Protein AF-A0A1F6HAM1-F1 (afdb_monomer_lite)

pLDDT: mean 88.04, std 16.23, range [36.19, 98.69]

Structure (mmCIF, N/CA/C/O backbone):
data_AF-A0A1F6HAM1-F1
#
_entry.id   AF-A0A1F6HAM1-F1
#
loop_
_atom_site.group_PDB
_atom_site.id
_atom_site.type_symbol
_atom_site.label_atom_id
_atom_site.label_alt_id
_atom_site.label_comp_id
_atom_site.label_asym_id
_atom_site.label_entity_id
_atom_site.label_seq_id
_atom_site.pdbx_PDB_ins_code
_atom_site.Cartn_x
_atom_site.Cartn_y
_atom_site.Cartn_z
_atom_site.occupancy
_atom_site.B_iso_or_equiv
_atom_site.auth_seq_id
_atom_site.auth_comp_id
_atom_site.auth_asym_id
_atom_site.auth_atom_id
_atom_site.pdbx_PDB_model_num
ATOM 1 N N . MET A 1 1 ? -30.006 -15.473 -18.712 1.00 38.50 1 MET A N 1
ATOM 2 C CA . MET A 1 1 ? -28.741 -15.880 -18.075 1.00 38.50 1 MET A CA 1
ATOM 3 C C . MET A 1 1 ? -27.750 -14.793 -18.412 1.00 38.50 1 MET A C 1
ATOM 5 O O . MET A 1 1 ? -27.448 -14.625 -19.585 1.00 38.50 1 MET A O 1
ATOM 9 N N . LEU A 1 2 ? -27.418 -13.950 -17.440 1.00 37.09 2 LEU A N 1
ATOM 10 C CA . LEU A 1 2 ? -26.389 -12.929 -17.605 1.00 37.09 2 LEU A CA 1
ATOM 11 C C . LEU A 1 2 ? -25.058 -13.640 -17.370 1.00 37.09 2 LEU A C 1
ATOM 13 O O . LEU A 1 2 ? -24.917 -14.302 -16.346 1.00 37.09 2 LEU A O 1
ATOM 17 N N . ASN A 1 3 ? -24.152 -13.573 -18.342 1.00 36.19 3 ASN A N 1
ATOM 18 C CA . ASN A 1 3 ? -22.794 -14.066 -18.162 1.00 36.19 3 ASN A CA 1
ATOM 19 C C . ASN A 1 3 ? -22.141 -13.237 -17.052 1.00 36.19 3 ASN A C 1
ATOM 21 O O . ASN A 1 3 ? -22.109 -12.008 -17.137 1.00 36.19 3 ASN A O 1
ATOM 25 N N . GLU A 1 4 ? -21.674 -13.918 -16.012 1.00 39.22 4 GLU A N 1
ATOM 26 C CA . GLU A 1 4 ? -20.784 -13.350 -15.005 1.00 39.22 4 GLU A CA 1
ATOM 27 C C . GLU A 1 4 ? -19.516 -12.838 -15.712 1.00 39.22 4 GLU A C 1
ATOM 29 O O . GLU A 1 4 ? -19.081 -13.456 -16.691 1.00 39.22 4 GLU A O 1
ATOM 34 N N . PRO A 1 5 ? -18.928 -11.703 -15.296 1.00 42.69 5 PRO A N 1
ATOM 35 C CA . PRO A 1 5 ? -17.653 -11.282 -15.851 1.00 42.69 5 PRO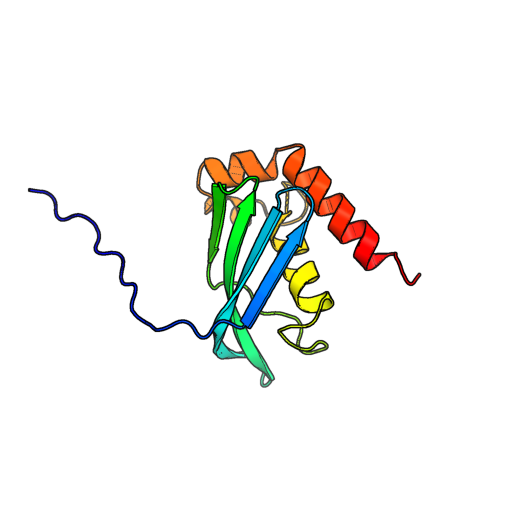 A CA 1
ATOM 36 C C . PRO A 1 5 ? -16.597 -12.318 -15.455 1.00 42.69 5 PRO A C 1
ATOM 38 O O . PRO A 1 5 ? -16.256 -12.452 -14.283 1.00 42.69 5 PRO A O 1
ATOM 41 N N . GLU A 1 6 ? -16.108 -13.074 -16.439 1.00 39.91 6 GLU A N 1
ATOM 42 C CA . GLU A 1 6 ? -14.961 -13.964 -16.277 1.00 39.91 6 GLU A CA 1
ATOM 43 C C . GLU A 1 6 ? -13.784 -13.146 -15.731 1.00 39.91 6 GLU A C 1
ATOM 45 O O . GLU A 1 6 ? -13.251 -12.266 -16.414 1.00 39.91 6 GLU A O 1
ATOM 50 N N . CYS A 1 7 ? -13.391 -13.430 -14.488 1.00 37.19 7 CYS A N 1
ATOM 51 C CA . CYS A 1 7 ? -12.141 -12.953 -13.918 1.00 37.19 7 CYS A CA 1
ATOM 52 C C . CYS A 1 7 ? -11.020 -13.520 -14.796 1.00 37.19 7 CYS A C 1
ATOM 54 O O . CYS A 1 7 ? -10.769 -14.726 -14.796 1.00 37.19 7 CYS A O 1
ATOM 56 N N . LYS A 1 8 ? -10.409 -12.679 -15.636 1.00 40.56 8 LYS A N 1
ATOM 57 C CA . LYS A 1 8 ? -9.281 -13.065 -16.491 1.00 40.56 8 LYS A CA 1
ATOM 58 C C . LYS A 1 8 ? -8.015 -13.201 -15.644 1.00 40.56 8 LYS A C 1
ATOM 60 O O . LYS A 1 8 ? -7.078 -12.432 -15.814 1.00 40.56 8 LYS A O 1
ATOM 65 N N . ASP A 1 9 ? -7.977 -14.186 -14.761 1.00 51.25 9 ASP A N 1
ATOM 66 C CA . ASP A 1 9 ? -6.777 -14.532 -14.011 1.00 51.25 9 ASP A CA 1
ATOM 67 C C . ASP A 1 9 ? -6.217 -15.833 -14.562 1.00 51.25 9 ASP A C 1
ATOM 69 O O . ASP A 1 9 ? -6.782 -16.897 -14.339 1.00 51.25 9 ASP A O 1
ATOM 73 N N . ASN A 1 10 ? -5.140 -15.727 -15.340 1.00 43.97 10 ASN A N 1
ATOM 74 C CA . ASN A 1 10 ? -4.089 -16.747 -15.443 1.00 43.97 10 ASN A CA 1
ATOM 75 C C . ASN A 1 10 ? -2.880 -16.185 -16.210 1.00 43.97 10 ASN A C 1
ATOM 77 O O . ASN A 1 10 ? -2.342 -16.813 -17.120 1.00 43.97 10 ASN A O 1
ATOM 81 N N . VAL A 1 11 ? -2.439 -14.980 -15.845 1.00 53.78 11 VAL A N 1
ATOM 82 C CA . VAL A 1 11 ? -1.005 -14.691 -15.920 1.00 53.78 11 VAL A CA 1
ATOM 83 C C . VAL A 1 11 ? -0.485 -15.095 -14.553 1.00 53.78 11 VAL A C 1
ATOM 85 O O . VAL A 1 11 ? -0.927 -14.541 -13.550 1.00 53.78 11 VAL A O 1
ATOM 88 N N . GLU A 1 12 ? 0.357 -16.123 -14.505 1.00 61.41 12 GLU A N 1
ATOM 89 C CA . GLU A 1 12 ? 1.021 -16.559 -13.279 1.00 61.41 12 GLU A CA 1
ATOM 90 C C . GLU A 1 12 ? 1.874 -15.378 -12.792 1.00 61.41 12 GLU A C 1
ATOM 92 O O . GLU A 1 12 ? 2.957 -15.115 -13.311 1.00 61.41 12 GLU A O 1
ATOM 97 N N . ARG A 1 13 ? 1.313 -14.559 -11.893 1.00 76.62 13 ARG A N 1
ATOM 98 C CA . ARG A 1 13 ? 1.997 -13.380 -11.363 1.00 76.62 13 ARG A CA 1
ATOM 99 C C . ARG A 1 13 ? 3.189 -13.889 -10.562 1.00 76.62 13 ARG A C 1
ATOM 101 O O . ARG A 1 13 ? 3.013 -14.631 -9.595 1.00 76.62 13 ARG A O 1
ATOM 108 N N . SER A 1 14 ? 4.400 -13.506 -10.952 1.00 88.56 14 SER A N 1
ATOM 109 C CA . SER A 1 14 ? 5.606 -13.888 -10.217 1.00 88.56 14 SER A CA 1
ATOM 110 C C . SER A 1 14 ? 5.636 -13.135 -8.891 1.00 88.56 14 SER A C 1
ATOM 112 O O . SER A 1 14 ? 5.797 -11.915 -8.881 1.00 88.56 14 SER A O 1
ATOM 114 N N . PHE A 1 15 ? 5.443 -13.851 -7.782 1.00 93.25 15 PHE A N 1
ATOM 115 C CA . PHE A 1 15 ? 5.451 -13.263 -6.442 1.00 93.25 15 PHE A CA 1
ATOM 116 C C . PHE A 1 15 ? 6.777 -12.560 -6.161 1.00 93.25 15 PHE A C 1
ATOM 118 O O . PHE A 1 15 ? 7.842 -13.087 -6.486 1.00 93.25 15 PHE A O 1
ATOM 125 N N . LEU A 1 16 ? 6.683 -11.363 -5.584 1.00 93.56 16 LEU A N 1
ATOM 126 C CA . LEU A 1 16 ? 7.830 -10.544 -5.231 1.00 93.56 16 LEU A CA 1
ATOM 127 C C . LEU A 1 16 ? 8.067 -10.578 -3.725 1.00 93.56 16 LEU A C 1
ATOM 129 O O . LEU A 1 16 ? 9.093 -11.083 -3.280 1.00 93.56 16 LEU A O 1
ATOM 133 N N . THR A 1 17 ? 7.130 -10.035 -2.948 1.00 96.06 17 THR A N 1
ATOM 134 C CA . THR A 1 17 ? 7.287 -9.906 -1.499 1.00 96.06 17 THR A CA 1
ATOM 135 C C . THR A 1 17 ? 5.943 -9.739 -0.792 1.00 96.06 17 THR A C 1
ATOM 137 O O . THR A 1 17 ? 4.918 -9.442 -1.412 1.00 96.06 17 THR A O 1
ATOM 140 N N . GLU A 1 18 ? 5.967 -9.941 0.521 1.00 97.06 18 GLU A N 1
ATOM 141 C CA . GLU A 1 18 ? 4.860 -9.725 1.444 1.00 97.06 18 GLU A CA 1
ATOM 142 C C . GLU A 1 18 ? 5.349 -8.875 2.616 1.00 97.06 18 GLU A C 1
ATOM 144 O O . GLU A 1 18 ? 6.429 -9.100 3.162 1.00 97.06 18 GLU A O 1
ATOM 149 N N . TRP A 1 19 ? 4.514 -7.926 3.027 1.00 97.88 19 TRP A N 1
ATOM 150 C CA . TRP A 1 19 ? 4.686 -7.164 4.254 1.00 97.88 19 TRP A CA 1
ATOM 151 C C . TRP A 1 19 ? 3.410 -7.239 5.089 1.00 97.88 19 TRP A C 1
ATOM 153 O O . TRP A 1 19 ? 2.305 -7.199 4.546 1.00 97.88 19 TRP A O 1
ATOM 163 N N . SER A 1 20 ? 3.546 -7.324 6.414 1.00 98.19 20 SER A N 1
ATOM 164 C CA . SER A 1 20 ? 2.398 -7.336 7.322 1.00 98.19 20 SER A CA 1
ATOM 165 C C . SER A 1 20 ? 2.724 -6.726 8.681 1.00 98.19 20 SER A C 1
ATOM 167 O O . SER A 1 20 ? 3.745 -7.072 9.276 1.00 98.19 20 SER A O 1
ATOM 169 N N . GLN A 1 21 ? 1.821 -5.901 9.209 1.00 97.75 21 GLN A N 1
ATOM 170 C CA . GLN A 1 21 ? 1.928 -5.295 10.539 1.00 97.75 21 GLN A CA 1
ATOM 171 C C . GLN A 1 21 ? 0.544 -4.860 11.031 1.00 97.75 21 GLN A C 1
ATOM 173 O O . GLN A 1 21 ? -0.250 -4.348 10.255 1.00 97.75 21 GLN A O 1
ATOM 178 N N . ASN A 1 22 ? 0.240 -5.043 12.321 1.00 97.00 22 ASN A N 1
ATOM 179 C CA . ASN A 1 22 ? -0.994 -4.553 12.962 1.00 97.00 22 ASN A CA 1
ATOM 180 C C . ASN A 1 22 ? -2.306 -4.899 12.224 1.00 97.00 22 ASN A C 1
ATOM 182 O O . ASN A 1 22 ? -3.247 -4.113 12.224 1.00 97.00 22 ASN A O 1
ATOM 186 N N . GLY A 1 23 ? -2.383 -6.068 11.580 1.00 97.62 23 GLY A N 1
ATOM 187 C CA . GLY A 1 23 ? -3.555 -6.482 10.795 1.00 97.62 23 GLY A CA 1
ATOM 188 C C . GLY A 1 23 ? -3.561 -5.985 9.345 1.00 97.62 23 GLY A C 1
ATOM 189 O O . GLY A 1 23 ? -4.357 -6.484 8.551 1.00 97.62 23 GLY A O 1
ATOM 190 N N . PHE A 1 24 ? -2.647 -5.088 8.974 1.00 98.62 24 PHE A N 1
ATOM 191 C CA . PHE A 1 24 ? -2.377 -4.727 7.588 1.00 98.62 24 PHE A CA 1
ATOM 192 C C . PHE A 1 24 ? -1.535 -5.796 6.905 1.00 98.62 24 PHE A C 1
ATOM 194 O O . PHE A 1 24 ? -0.653 -6.402 7.523 1.00 98.62 24 PHE A O 1
ATOM 201 N N . LYS A 1 25 ? -1.785 -6.002 5.614 1.00 98.69 25 LYS A N 1
ATOM 202 C CA . LYS A 1 25 ? -0.978 -6.880 4.769 1.00 98.69 25 LYS A CA 1
ATOM 203 C C . LYS A 1 25 ? -0.912 -6.331 3.352 1.00 98.69 25 LYS A C 1
ATOM 205 O O . LYS A 1 25 ? -1.948 -6.036 2.764 1.00 98.69 25 LYS A O 1
ATOM 210 N N . LEU A 1 26 ? 0.294 -6.251 2.804 1.00 98.50 26 LEU A N 1
ATOM 211 C CA . LEU A 1 26 ? 0.571 -5.905 1.416 1.00 98.50 26 LEU A CA 1
ATOM 212 C C . LEU A 1 26 ? 1.249 -7.094 0.737 1.00 98.50 26 LEU A C 1
ATOM 214 O O . LEU A 1 26 ? 2.273 -7.582 1.210 1.00 98.50 26 LEU A O 1
ATOM 218 N N . LEU A 1 27 ? 0.685 -7.537 -0.379 1.00 97.75 27 LEU A N 1
ATOM 219 C CA . LEU A 1 27 ? 1.278 -8.533 -1.263 1.00 97.75 27 LEU A CA 1
ATOM 220 C C . LEU A 1 27 ? 1.684 -7.849 -2.563 1.00 97.75 27 LEU A C 1
ATOM 222 O O . LEU A 1 27 ? 0.897 -7.079 -3.114 1.00 97.75 27 LEU A O 1
ATOM 226 N N . LEU A 1 28 ? 2.889 -8.141 -3.051 1.00 96.44 28 LEU A N 1
ATOM 227 C CA . LEU A 1 28 ? 3.431 -7.584 -4.286 1.00 96.44 28 LEU A CA 1
ATOM 228 C C . LEU A 1 28 ? 3.856 -8.697 -5.246 1.00 96.44 28 LEU A C 1
ATOM 230 O O . LEU A 1 28 ? 4.444 -9.705 -4.846 1.00 96.44 28 LEU A O 1
ATOM 234 N N . TRP A 1 29 ? 3.614 -8.474 -6.535 1.00 95.69 29 TRP A N 1
ATOM 235 C CA . TRP A 1 29 ? 4.073 -9.329 -7.627 1.00 95.69 29 TRP A CA 1
ATOM 236 C C . TRP A 1 29 ? 4.659 -8.491 -8.760 1.00 95.69 29 TRP A C 1
ATOM 238 O O . TRP A 1 29 ? 4.268 -7.341 -8.975 1.00 95.69 29 TRP A O 1
ATOM 248 N N . TRP A 1 30 ? 5.549 -9.102 -9.538 1.00 92.75 30 TRP A N 1
ATOM 249 C CA . TRP A 1 30 ? 6.088 -8.498 -10.752 1.00 92.75 30 TRP A CA 1
ATOM 250 C C . TRP A 1 30 ? 4.991 -8.229 -11.782 1.00 92.75 30 TRP A C 1
ATOM 252 O O . TRP A 1 30 ? 4.227 -9.130 -12.137 1.00 92.75 30 TRP A O 1
ATOM 262 N N . GLY A 1 31 ? 4.957 -6.996 -12.282 1.00 90.00 31 GLY A N 1
ATOM 263 C CA . GLY A 1 31 ? 4.159 -6.580 -13.426 1.00 90.00 31 GLY A CA 1
ATOM 264 C C . GLY A 1 31 ? 4.988 -6.344 -14.684 1.00 90.00 31 GLY A C 1
ATOM 265 O O . GLY A 1 31 ? 6.177 -6.654 -14.751 1.00 90.00 31 GLY A O 1
ATOM 266 N N . GLU A 1 32 ? 4.341 -5.798 -15.713 1.00 88.56 32 GLU A N 1
ATOM 267 C CA . GLU A 1 32 ? 5.011 -5.460 -16.971 1.00 88.56 32 GLU A CA 1
ATOM 268 C C . GLU A 1 32 ? 5.942 -4.251 -16.805 1.00 88.56 32 GLU A C 1
ATOM 270 O O . GLU A 1 32 ? 5.519 -3.167 -16.389 1.00 88.56 32 GLU A O 1
ATOM 275 N N . SER A 1 33 ? 7.208 -4.404 -17.195 1.00 89.56 33 SER A N 1
ATOM 276 C CA . SER A 1 33 ? 8.142 -3.282 -17.272 1.00 89.56 33 SER A CA 1
ATOM 277 C C . SER A 1 33 ? 7.845 -2.391 -18.482 1.00 89.56 33 SER A C 1
ATOM 279 O O . SER A 1 33 ? 7.449 -2.854 -19.553 1.00 89.56 33 SER A O 1
ATOM 281 N N . TYR A 1 34 ? 8.091 -1.092 -18.350 1.00 90.06 34 TYR A N 1
ATOM 282 C CA . TYR A 1 34 ? 7.867 -0.105 -19.403 1.00 90.06 34 TYR A CA 1
ATOM 283 C C . TYR A 1 34 ? 8.934 0.992 -19.374 1.00 90.06 34 TYR A C 1
ATOM 285 O O . TYR A 1 34 ? 9.610 1.209 -18.372 1.00 90.06 34 TYR A O 1
ATOM 293 N N . ILE A 1 35 ? 9.095 1.709 -20.489 1.00 92.62 35 ILE A N 1
ATOM 294 C CA . ILE A 1 35 ? 10.033 2.834 -20.581 1.00 92.62 35 ILE A CA 1
ATOM 295 C C . ILE A 1 35 ? 9.261 4.143 -20.435 1.00 92.62 35 ILE A C 1
ATOM 297 O O . ILE A 1 35 ? 8.371 4.443 -21.231 1.00 92.62 35 ILE A O 1
ATOM 301 N N . LYS A 1 36 ? 9.647 4.969 -19.459 1.00 89.69 36 LYS A N 1
ATOM 302 C CA . LYS A 1 36 ? 9.142 6.338 -19.289 1.00 89.69 36 LYS A CA 1
ATOM 303 C C . LYS A 1 36 ? 10.318 7.302 -19.258 1.00 89.69 36 LYS A C 1
ATOM 305 O O . LYS A 1 36 ? 11.231 7.141 -18.459 1.00 89.69 36 LYS A O 1
ATOM 310 N N . MET A 1 37 ? 10.303 8.295 -20.151 1.00 91.06 37 MET A N 1
ATOM 311 C CA . MET A 1 37 ? 11.385 9.286 -20.287 1.00 91.06 37 MET A CA 1
ATOM 312 C C . MET A 1 37 ? 12.786 8.656 -20.456 1.00 91.06 37 MET A C 1
ATOM 314 O O . MET A 1 37 ? 13.771 9.175 -19.944 1.00 91.06 37 MET A O 1
ATOM 318 N N . GLY A 1 38 ? 12.879 7.525 -21.166 1.00 93.00 38 GLY A N 1
ATOM 319 C CA . GLY A 1 38 ? 14.145 6.819 -21.407 1.00 93.00 38 GLY A CA 1
ATOM 320 C C . GLY A 1 38 ? 14.633 5.941 -20.249 1.00 93.00 38 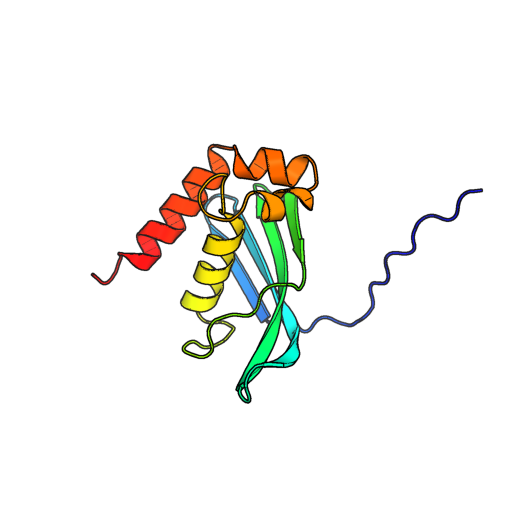GLY A C 1
ATOM 321 O O . GLY A 1 38 ? 15.714 5.372 -20.349 1.00 93.00 38 GLY A O 1
ATOM 322 N N . ILE A 1 39 ? 13.848 5.805 -19.179 1.00 89.81 39 ILE A N 1
ATOM 323 C CA . ILE A 1 39 ? 14.184 5.007 -17.999 1.00 89.81 39 ILE A CA 1
ATOM 324 C C . ILE A 1 39 ? 13.263 3.783 -17.946 1.00 89.81 39 ILE A C 1
ATOM 326 O O . ILE A 1 39 ? 12.044 3.929 -18.079 1.00 89.81 39 ILE A O 1
ATOM 330 N N . LEU A 1 40 ? 13.846 2.592 -17.768 1.00 89.62 40 LEU A N 1
ATOM 331 C CA . LEU A 1 40 ? 13.104 1.355 -17.515 1.00 89.62 40 LEU A CA 1
ATOM 332 C C . LEU A 1 40 ? 12.468 1.423 -16.123 1.00 89.62 40 LEU A C 1
ATOM 334 O O . LEU A 1 40 ? 13.134 1.776 -15.151 1.00 89.62 40 LEU A O 1
ATOM 338 N N . ARG A 1 41 ? 11.181 1.102 -16.042 1.00 89.75 41 ARG A N 1
ATOM 339 C CA . ARG A 1 41 ? 10.410 1.032 -14.805 1.00 89.75 41 ARG A CA 1
ATOM 340 C C . ARG A 1 41 ? 9.676 -0.288 -14.736 1.00 89.75 41 ARG A C 1
ATOM 342 O O . ARG A 1 41 ? 9.099 -0.703 -15.738 1.00 89.75 41 ARG A O 1
ATOM 349 N N . ASP A 1 42 ? 9.648 -0.875 -13.553 1.00 90.06 42 ASP A N 1
ATOM 350 C CA . ASP A 1 42 ? 8.873 -2.075 -13.273 1.00 90.06 42 ASP A CA 1
ATOM 351 C C . ASP A 1 42 ? 7.532 -1.672 -12.663 1.00 90.06 42 ASP A C 1
ATOM 353 O O . ASP A 1 42 ? 7.481 -0.910 -11.694 1.00 90.06 42 ASP A O 1
ATOM 357 N N . LYS A 1 43 ? 6.435 -2.152 -13.256 1.00 91.75 43 LYS A N 1
ATOM 358 C CA . LYS A 1 43 ? 5.132 -2.104 -12.595 1.00 91.75 43 LYS A CA 1
ATOM 359 C C . LYS A 1 43 ? 5.041 -3.213 -11.568 1.00 91.75 43 LYS A C 1
ATOM 361 O O . LYS A 1 43 ? 5.606 -4.287 -11.770 1.00 91.75 43 LYS A O 1
ATOM 366 N N . LEU A 1 44 ? 4.257 -2.972 -10.528 1.00 93.50 44 LEU A N 1
ATOM 367 C CA . LEU A 1 44 ? 3.896 -3.997 -9.563 1.00 93.50 44 LEU A CA 1
ATOM 368 C C . LEU A 1 44 ? 2.396 -4.206 -9.559 1.00 93.50 44 LEU A C 1
ATOM 370 O O . LEU A 1 44 ? 1.631 -3.244 -9.533 1.00 93.50 44 LEU A O 1
ATOM 374 N N . TYR A 1 45 ? 2.005 -5.476 -9.544 1.00 95.38 45 TYR A N 1
ATOM 375 C CA . TYR A 1 45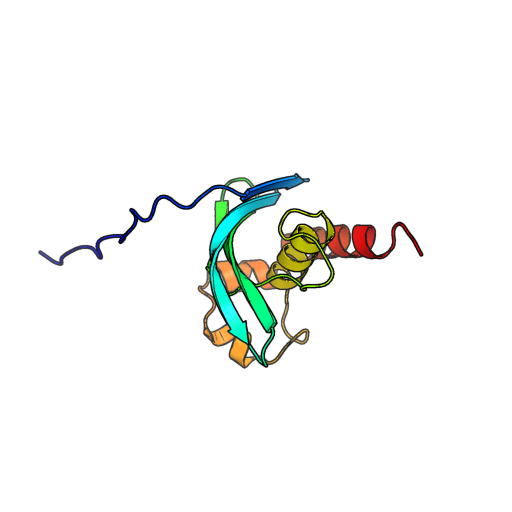 ? 0.684 -5.844 -9.066 1.00 95.38 45 TYR A CA 1
ATOM 376 C C . TYR A 1 45 ? 0.721 -5.834 -7.546 1.00 95.38 45 TYR A C 1
ATOM 378 O O . TYR A 1 45 ? 1.675 -6.345 -6.953 1.00 95.38 45 TYR A O 1
ATOM 386 N N . TYR A 1 46 ? -0.318 -5.299 -6.923 1.00 96.38 46 TYR A N 1
ATOM 387 C CA . TYR A 1 46 ? -0.443 -5.290 -5.476 1.00 96.38 46 TYR A CA 1
ATOM 388 C C . TYR A 1 46 ? -1.831 -5.717 -5.027 1.00 96.38 46 TYR A C 1
ATOM 390 O O . TYR A 1 46 ? -2.827 -5.503 -5.721 1.00 96.38 46 TYR A O 1
ATOM 398 N N . GLU A 1 47 ? -1.882 -6.280 -3.828 1.00 98.06 47 GLU A N 1
ATOM 399 C CA . GLU A 1 47 ? -3.101 -6.443 -3.051 1.00 98.06 47 GLU A CA 1
ATOM 400 C C . GLU A 1 47 ? -2.841 -5.971 -1.628 1.00 98.06 47 GLU A C 1
ATOM 402 O O . GLU A 1 47 ? -1.862 -6.374 -0.997 1.00 98.06 47 GLU A O 1
ATOM 407 N N . PHE A 1 48 ? -3.729 -5.127 -1.122 1.00 98.56 48 PHE A N 1
ATOM 408 C CA . PHE A 1 48 ? -3.647 -4.575 0.215 1.00 98.56 48 PHE A CA 1
ATOM 409 C C . PHE A 1 48 ? -4.892 -4.924 1.018 1.00 98.56 48 PHE A C 1
ATOM 411 O O . PHE A 1 48 ? -6.028 -4.729 0.571 1.00 98.56 48 PHE A O 1
ATOM 418 N N . TYR A 1 49 ? -4.650 -5.426 2.222 1.00 98.62 49 TYR A N 1
ATOM 419 C CA . TYR A 1 49 ? -5.657 -5.928 3.133 1.00 98.62 49 TYR A CA 1
ATOM 420 C C . TYR A 1 49 ? -5.578 -5.216 4.479 1.00 98.62 49 TYR A C 1
ATOM 422 O O . TYR A 1 49 ? -4.484 -4.975 4.992 1.00 98.62 49 TYR A O 1
ATOM 430 N N . ASP A 1 50 ? -6.740 -5.015 5.094 1.00 98.44 50 ASP A N 1
ATOM 431 C CA . ASP A 1 50 ? -6.879 -4.712 6.517 1.00 98.44 50 ASP A CA 1
ATOM 432 C C . ASP A 1 50 ? -7.718 -5.807 7.185 1.00 98.44 50 ASP A C 1
ATOM 434 O O . ASP A 1 50 ? -8.813 -6.127 6.730 1.00 98.44 50 ASP A O 1
ATOM 438 N N . ASN A 1 51 ? -7.192 -6.436 8.238 1.00 96.88 51 ASN A N 1
ATOM 439 C CA . ASN A 1 51 ? -7.856 -7.505 8.992 1.00 96.88 51 ASN A CA 1
ATOM 440 C C . ASN A 1 51 ? -8.393 -8.656 8.113 1.00 96.88 51 ASN A C 1
ATOM 442 O O . ASN A 1 51 ? -9.470 -9.200 8.353 1.00 96.88 51 ASN A O 1
ATOM 446 N N . ASN A 1 52 ? -7.595 -9.069 7.119 1.00 95.88 52 ASN A N 1
ATOM 447 C CA . ASN A 1 52 ? -7.919 -10.066 6.082 1.00 95.88 52 ASN A CA 1
ATOM 448 C C . ASN A 1 52 ? -8.995 -9.650 5.073 1.00 95.88 52 ASN A C 1
ATOM 450 O O . ASN A 1 52 ? -9.392 -10.467 4.242 1.00 95.88 52 ASN A O 1
ATOM 454 N N . GLU A 1 53 ? -9.430 -8.397 5.086 1.00 97.00 53 GLU A N 1
ATOM 455 C CA . GLU A 1 53 ? -10.345 -7.882 4.087 1.00 97.00 53 GLU A CA 1
ATOM 456 C C . GLU A 1 53 ? -9.596 -7.101 3.007 1.00 97.00 53 GLU A C 1
ATOM 458 O O . GLU A 1 53 ? -8.820 -6.200 3.311 1.00 97.00 53 GLU A O 1
ATOM 463 N N . LEU A 1 54 ? -9.828 -7.445 1.737 1.00 97.81 54 LEU A N 1
ATOM 464 C CA . LEU A 1 54 ? -9.213 -6.751 0.607 1.00 97.81 54 LEU A CA 1
ATOM 465 C C . LEU A 1 54 ? -9.767 -5.325 0.505 1.00 97.81 54 LEU A C 1
ATOM 467 O O . LEU A 1 54 ? -10.983 -5.143 0.359 1.00 97.81 54 LEU A O 1
ATOM 471 N N . ILE A 1 55 ? -8.870 -4.340 0.548 1.00 97.81 55 ILE A N 1
ATOM 472 C CA . ILE A 1 55 ? -9.186 -2.918 0.387 1.00 97.81 55 ILE A CA 1
ATOM 473 C C . ILE A 1 55 ? -8.798 -2.451 -1.020 1.00 97.81 55 ILE A C 1
ATOM 475 O O . ILE A 1 55 ? -9.626 -1.879 -1.732 1.00 97.81 55 ILE A O 1
ATOM 479 N N . PHE A 1 56 ? -7.568 -2.745 -1.454 1.00 97.50 56 PHE A N 1
ATOM 480 C CA . PHE A 1 56 ? -7.090 -2.395 -2.793 1.00 97.50 56 PHE A CA 1
ATOM 481 C C . PHE A 1 56 ? -6.467 -3.581 -3.515 1.00 97.50 56 PHE A C 1
ATOM 483 O O . PHE A 1 56 ? -5.783 -4.403 -2.914 1.00 97.50 56 PHE A O 1
ATOM 490 N N . SER A 1 57 ? -6.654 -3.606 -4.831 1.00 96.44 57 SER A N 1
ATOM 491 C CA . SER A 1 57 ? -5.916 -4.454 -5.760 1.00 96.44 57 SER A CA 1
ATOM 492 C C . SER A 1 57 ? -5.675 -3.665 -7.039 1.00 96.44 57 SER A C 1
ATOM 494 O O . SER A 1 57 ? -6.631 -3.105 -7.583 1.00 96.44 57 SER A O 1
ATOM 496 N N . GLY A 1 58 ? -4.445 -3.630 -7.538 1.00 93.50 58 GLY A N 1
ATOM 497 C CA . GLY A 1 58 ? -4.129 -2.834 -8.720 1.00 93.50 58 GLY A CA 1
ATOM 498 C C . GLY A 1 58 ? -2.780 -3.159 -9.340 1.00 93.50 58 GLY A C 1
ATOM 499 O O . GLY A 1 58 ? -2.053 -4.028 -8.862 1.00 93.50 58 GLY A O 1
ATOM 500 N N . ASP A 1 59 ? -2.483 -2.469 -10.438 1.00 92.00 59 ASP A N 1
ATOM 501 C CA . ASP A 1 59 ? -1.258 -2.597 -11.237 1.00 92.00 59 ASP A CA 1
ATOM 502 C C . ASP A 1 59 ? -0.708 -1.235 -11.706 1.00 92.00 59 ASP A C 1
ATOM 504 O O . ASP A 1 59 ? 0.058 -1.122 -12.671 1.00 92.00 59 ASP A O 1
ATOM 508 N N . ASP A 1 60 ? -1.136 -0.174 -11.023 1.00 89.38 60 ASP A N 1
ATOM 509 C CA . ASP A 1 60 ? -0.859 1.224 -11.336 1.00 89.38 60 ASP A CA 1
ATOM 510 C C . ASP A 1 60 ? 0.310 1.811 -10.534 1.00 89.38 60 ASP A C 1
ATOM 512 O O . ASP A 1 60 ? 0.687 2.967 -10.741 1.00 89.38 60 ASP A O 1
ATOM 516 N N . PHE A 1 61 ? 0.945 0.998 -9.689 1.00 90.69 61 PHE A N 1
ATOM 517 C CA . PHE A 1 61 ? 2.114 1.390 -8.918 1.00 90.69 61 PHE A CA 1
ATOM 518 C C . PHE A 1 61 ? 3.422 1.033 -9.637 1.00 90.69 61 PHE A C 1
ATOM 520 O O . PHE A 1 61 ? 3.576 -0.017 -10.269 1.00 90.69 61 PHE A O 1
ATOM 527 N N . SER A 1 62 ? 4.402 1.927 -9.541 1.00 92.19 62 SER A N 1
ATOM 528 C CA . SER A 1 62 ? 5.776 1.672 -9.977 1.00 92.19 62 SER A CA 1
ATOM 529 C C . SER A 1 62 ? 6.729 2.369 -9.007 1.00 92.19 62 SER A C 1
ATOM 531 O O . SER A 1 62 ? 6.704 3.607 -8.957 1.00 92.19 62 SER A O 1
ATOM 533 N N . PRO A 1 63 ? 7.552 1.621 -8.248 1.00 89.88 63 PRO A N 1
ATOM 534 C CA . PRO A 1 63 ? 8.426 2.204 -7.241 1.00 89.88 63 PRO A CA 1
ATOM 535 C C . PRO A 1 63 ? 9.491 3.118 -7.856 1.00 89.88 63 PRO A C 1
ATOM 537 O O . PRO A 1 63 ? 9.734 3.151 -9.070 1.00 89.88 63 PRO A O 1
ATOM 540 N N . SER A 1 64 ? 10.132 3.906 -6.993 1.00 87.94 64 SER A N 1
ATOM 541 C CA . SER A 1 64 ? 11.265 4.741 -7.383 1.00 87.94 64 SER A CA 1
ATOM 542 C C . SER A 1 64 ? 12.427 3.884 -7.887 1.00 87.94 64 SER A C 1
ATOM 544 O O . SER A 1 64 ? 12.790 2.889 -7.274 1.00 87.94 64 SER A O 1
ATOM 546 N N . ILE A 1 65 ? 13.087 4.334 -8.956 1.00 87.50 65 ILE A N 1
ATOM 547 C CA . ILE A 1 65 ? 14.285 3.679 -9.513 1.00 87.50 65 ILE A CA 1
ATOM 548 C C . ILE A 1 65 ? 15.513 3.764 -8.593 1.00 87.50 65 ILE A C 1
ATOM 550 O O . ILE A 1 65 ? 16.556 3.201 -8.911 1.00 87.50 65 ILE A O 1
ATOM 554 N N . LEU A 1 66 ? 15.428 4.552 -7.517 1.00 90.00 66 LEU A N 1
ATOM 555 C CA . LEU A 1 66 ? 16.519 4.742 -6.561 1.00 90.00 66 LEU A CA 1
ATOM 556 C C . LEU A 1 66 ? 16.642 3.578 -5.571 1.00 90.00 66 LEU A C 1
ATOM 558 O O . LEU A 1 66 ? 17.680 3.458 -4.926 1.00 90.00 66 LEU A O 1
ATOM 562 N N . HIS A 1 67 ? 15.612 2.737 -5.471 1.00 88.31 67 HIS A N 1
ATOM 563 C CA . HIS A 1 67 ? 15.548 1.618 -4.538 1.00 88.31 67 HIS A CA 1
ATOM 564 C C . HIS A 1 67 ? 15.285 0.312 -5.289 1.00 88.31 67 HIS A C 1
ATOM 566 O O . HIS A 1 67 ? 14.745 0.311 -6.398 1.00 88.31 67 HIS A O 1
ATOM 572 N N . CYS A 1 68 ? 15.682 -0.811 -4.688 1.00 88.88 68 CYS A N 1
ATOM 573 C CA . CYS A 1 68 ? 15.282 -2.117 -5.197 1.00 88.88 68 CYS A CA 1
ATOM 574 C C . CYS A 1 68 ? 13.762 -2.265 -5.073 1.00 88.88 68 CYS A C 1
ATOM 576 O O . CYS A 1 68 ? 13.148 -1.776 -4.128 1.00 88.88 68 CYS A O 1
ATOM 578 N N . VAL A 1 69 ? 13.151 -2.950 -6.034 1.00 87.81 69 VAL A N 1
ATOM 579 C CA . VAL A 1 69 ? 11.689 -3.086 -6.135 1.00 87.81 69 VAL A CA 1
ATOM 580 C C . VAL A 1 69 ? 11.086 -3.809 -4.918 1.00 87.81 69 VAL A C 1
ATOM 582 O O . VAL A 1 69 ? 9.949 -3.542 -4.544 1.00 87.81 69 VAL A O 1
ATOM 585 N N . ASP A 1 70 ? 11.856 -4.686 -4.278 1.00 87.44 70 ASP A N 1
ATOM 586 C CA . ASP A 1 70 ? 11.507 -5.459 -3.083 1.00 87.44 70 ASP A CA 1
ATOM 587 C C . ASP A 1 70 ? 12.073 -4.888 -1.773 1.00 87.44 70 ASP A C 1
ATOM 589 O O . ASP A 1 70 ? 11.959 -5.533 -0.731 1.00 87.44 70 ASP A O 1
ATOM 593 N N . SER A 1 71 ? 12.688 -3.702 -1.800 1.00 93.31 71 SER A N 1
ATOM 594 C CA . SER A 1 71 ? 13.214 -3.080 -0.585 1.00 93.31 71 SER A CA 1
ATOM 595 C C . SER A 1 71 ? 12.101 -2.521 0.303 1.00 93.31 71 SER A C 1
ATOM 597 O O . SER A 1 71 ? 10.975 -2.284 -0.149 1.00 93.31 71 SER A O 1
ATOM 599 N N . GLU A 1 72 ? 12.428 -2.262 1.572 1.00 94.81 72 GLU A N 1
ATOM 600 C CA . GLU A 1 72 ? 11.492 -1.627 2.502 1.00 94.81 72 GLU A CA 1
ATOM 601 C C . GLU A 1 72 ? 11.027 -0.269 1.964 1.00 94.81 72 GLU A C 1
ATOM 603 O O . GLU A 1 72 ? 9.836 0.014 1.982 1.00 94.81 72 GLU A O 1
ATOM 608 N N . GLU A 1 73 ? 11.906 0.531 1.361 1.00 95.00 73 GLU A N 1
ATOM 609 C CA . GLU A 1 73 ? 11.531 1.825 0.781 1.00 95.00 73 GLU A CA 1
ATOM 610 C C . GLU A 1 73 ? 10.475 1.696 -0.326 1.00 95.00 73 GLU A C 1
ATOM 612 O O . GLU A 1 73 ? 9.561 2.517 -0.408 1.00 95.00 73 GLU A O 1
ATOM 617 N N . SER A 1 74 ? 10.545 0.653 -1.158 1.00 94.25 74 SER A N 1
ATOM 618 C CA . SER A 1 74 ? 9.528 0.388 -2.186 1.00 94.25 74 SER A CA 1
ATOM 619 C C . SER A 1 74 ? 8.200 -0.082 -1.580 1.00 94.25 74 SER A C 1
ATOM 621 O O . SER A 1 74 ? 7.128 0.334 -2.034 1.00 94.25 74 SER A O 1
ATOM 623 N N . ILE A 1 75 ? 8.257 -0.900 -0.525 1.00 96.25 75 ILE A N 1
ATOM 624 C CA . ILE A 1 75 ? 7.080 -1.338 0.239 1.00 96.25 75 ILE A CA 1
ATOM 625 C C . ILE A 1 75 ? 6.401 -0.130 0.894 1.00 96.25 75 ILE A C 1
ATOM 627 O O . ILE A 1 75 ? 5.218 0.111 0.660 1.00 96.25 75 ILE A O 1
ATOM 631 N N . PHE A 1 76 ? 7.141 0.679 1.649 1.00 96.56 76 PHE A N 1
ATOM 632 C CA . PHE A 1 76 ? 6.610 1.851 2.344 1.00 96.56 76 PHE A CA 1
ATOM 633 C C . PHE A 1 76 ? 6.166 2.957 1.383 1.00 96.56 76 PHE A C 1
ATOM 635 O O . PHE A 1 76 ? 5.162 3.616 1.643 1.00 96.56 76 PHE A O 1
ATOM 642 N N . SER A 1 77 ? 6.802 3.093 0.215 1.00 94.81 77 SER A N 1
ATOM 643 C CA . SER A 1 77 ? 6.289 3.951 -0.859 1.00 94.81 77 SER A CA 1
ATOM 644 C C . SER A 1 77 ? 4.933 3.468 -1.392 1.00 94.81 77 SER A C 1
ATOM 646 O O . SER A 1 77 ? 4.078 4.301 -1.698 1.00 94.81 77 SER A O 1
ATOM 648 N N . SER A 1 78 ? 4.712 2.151 -1.473 1.00 96.06 78 SER A N 1
ATOM 649 C CA . SER A 1 78 ? 3.408 1.581 -1.843 1.00 96.06 78 SER A CA 1
ATOM 650 C C . SER A 1 78 ? 2.364 1.861 -0.762 1.00 96.06 78 SER A C 1
ATOM 652 O O . SER A 1 78 ? 1.255 2.283 -1.069 1.00 96.06 78 SER A O 1
ATOM 654 N N . LEU A 1 79 ? 2.719 1.678 0.513 1.00 97.50 79 LEU A N 1
ATOM 655 C CA . LEU A 1 79 ? 1.821 1.956 1.637 1.00 97.50 79 LEU A CA 1
ATOM 656 C C . LEU A 1 79 ? 1.448 3.444 1.705 1.00 97.50 79 LEU A C 1
ATOM 658 O O . LEU A 1 79 ? 0.270 3.754 1.835 1.00 97.50 79 LEU A O 1
ATOM 662 N N . SER A 1 80 ? 2.411 4.351 1.513 1.00 95.69 80 SER A N 1
ATOM 663 C CA . SER A 1 80 ? 2.178 5.801 1.431 1.00 95.69 80 SER A CA 1
ATOM 664 C C . SER A 1 80 ? 1.132 6.147 0.361 1.00 95.69 80 SER A C 1
ATOM 666 O O . SER A 1 80 ? 0.153 6.843 0.637 1.00 95.69 80 SER A O 1
ATOM 668 N N . PHE A 1 81 ? 1.262 5.555 -0.832 1.00 94.38 81 PHE A N 1
ATOM 669 C CA . PHE A 1 81 ? 0.293 5.692 -1.924 1.00 94.38 81 PHE A CA 1
ATOM 670 C C . PHE A 1 81 ? -1.115 5.184 -1.556 1.00 94.38 81 PHE A C 1
ATOM 672 O O . PHE A 1 81 ? -2.113 5.819 -1.894 1.00 94.38 81 PHE A O 1
ATOM 679 N N . LEU A 1 82 ? -1.213 4.076 -0.820 1.00 96.56 82 LEU A N 1
ATOM 680 C CA . LEU A 1 82 ? -2.488 3.483 -0.388 1.00 96.56 82 LEU A CA 1
ATOM 681 C C . LEU A 1 82 ? -3.139 4.213 0.801 1.00 96.56 82 LEU A C 1
ATOM 683 O O . LEU A 1 82 ? -4.287 3.925 1.149 1.00 96.56 82 LEU A O 1
ATOM 687 N N . THR A 1 83 ? -2.422 5.158 1.411 1.00 96.81 83 THR A N 1
ATOM 688 C CA . THR A 1 83 ? -2.907 6.002 2.515 1.00 96.81 83 THR A CA 1
ATOM 689 C C . THR A 1 83 ? -3.298 7.418 2.095 1.00 96.81 83 THR A C 1
ATOM 691 O O . THR A 1 83 ? -3.556 8.245 2.964 1.00 96.81 83 THR A O 1
ATOM 694 N N . LEU A 1 84 ? -3.347 7.720 0.791 1.00 95.38 84 LEU A N 1
ATOM 695 C CA . LEU A 1 84 ? -3.769 9.039 0.309 1.00 95.38 84 LEU A CA 1
ATOM 696 C C . LEU A 1 84 ? -5.208 9.360 0.742 1.00 95.38 84 LEU A C 1
ATOM 698 O O . LEU A 1 84 ? -6.120 8.548 0.561 1.00 95.38 84 LEU A O 1
ATOM 702 N N . GLN A 1 85 ? -5.402 10.573 1.259 1.00 92.44 85 GLN A N 1
ATOM 703 C CA . GLN A 1 85 ? -6.686 11.122 1.696 1.00 92.44 85 GLN A CA 1
ATOM 704 C C . GLN A 1 85 ? -7.025 12.404 0.922 1.00 92.44 85 GLN A C 1
ATOM 706 O O . GLN A 1 85 ? -6.191 12.963 0.200 1.00 92.44 85 GLN A O 1
ATOM 711 N N . GLU A 1 86 ? -8.265 12.884 1.060 1.00 88.12 86 GLU A N 1
ATOM 712 C CA . GLU A 1 86 ? -8.684 14.154 0.458 1.00 88.12 86 GLU A CA 1
ATOM 713 C C . GLU A 1 86 ? -7.729 15.287 0.879 1.00 88.12 86 GLU A C 1
ATOM 715 O O . GLU A 1 86 ? -7.476 15.504 2.064 1.00 88.12 86 GLU A O 1
ATOM 720 N N . GLY A 1 87 ? -7.185 16.003 -0.107 1.00 88.75 87 GLY A N 1
ATOM 721 C CA . GLY A 1 87 ? -6.200 17.066 0.104 1.00 88.75 87 GLY A CA 1
ATOM 722 C C . GLY A 1 87 ? -4.731 16.639 -0.013 1.00 88.75 87 GLY A C 1
ATOM 723 O O . GLY A 1 87 ? -3.887 17.518 -0.183 1.00 88.75 87 GLY A O 1
ATOM 724 N N . ASP A 1 88 ? -4.410 15.338 -0.001 1.00 90.62 88 ASP A N 1
ATOM 725 C CA . ASP A 1 88 ? -3.046 14.859 -0.294 1.00 90.62 88 ASP A CA 1
ATOM 726 C C . ASP A 1 88 ? -2.741 14.888 -1.808 1.00 90.62 88 ASP A C 1
ATOM 728 O O . ASP A 1 88 ? -1.587 15.012 -2.225 1.00 90.62 88 ASP A O 1
ATOM 732 N N . THR A 1 89 ? -3.776 14.782 -2.648 1.00 90.88 89 THR A N 1
ATOM 733 C CA . THR A 1 89 ? -3.689 14.843 -4.113 1.00 90.88 89 THR A CA 1
ATOM 734 C C . THR A 1 89 ? -4.960 15.447 -4.724 1.00 90.88 89 THR A C 1
ATOM 736 O O . THR A 1 89 ? -5.874 15.846 -4.000 1.00 90.88 89 THR A O 1
ATOM 739 N N . ASP A 1 90 ? -5.010 15.540 -6.053 1.00 91.19 90 ASP A N 1
ATOM 740 C CA . ASP A 1 90 ? -6.156 16.066 -6.794 1.00 91.19 90 ASP A CA 1
ATOM 741 C C . ASP A 1 90 ? -7.411 15.209 -6.553 1.00 91.19 90 ASP A C 1
ATOM 743 O O . ASP A 1 90 ? -7.355 13.978 -6.570 1.00 91.19 90 ASP A O 1
ATOM 747 N N . ASN A 1 91 ? -8.567 15.849 -6.365 1.00 88.56 91 ASN A N 1
ATOM 748 C CA . ASN A 1 91 ? -9.817 15.159 -6.026 1.00 88.56 91 ASN A CA 1
ATOM 749 C C . ASN A 1 91 ? -10.253 14.147 -7.100 1.00 88.56 91 ASN A C 1
ATOM 751 O O . ASN A 1 91 ? -10.850 13.120 -6.774 1.00 88.56 91 ASN A O 1
ATOM 755 N N . GLU A 1 92 ? -9.904 14.394 -8.366 1.00 90.50 92 GLU A N 1
ATOM 756 C CA . GLU A 1 92 ? -10.149 13.499 -9.501 1.00 90.50 92 GLU A CA 1
ATOM 757 C C . GLU A 1 92 ? -9.511 12.111 -9.315 1.00 90.50 92 GLU A C 1
ATOM 759 O O . GLU A 1 92 ? -9.938 11.131 -9.930 1.00 90.50 92 GLU A O 1
ATOM 764 N N . TYR A 1 93 ? -8.494 11.998 -8.456 1.00 86.75 93 TYR A N 1
ATOM 765 C CA . TYR A 1 93 ? -7.877 10.723 -8.104 1.00 86.75 93 TYR A CA 1
ATOM 766 C C . TYR A 1 93 ? -8.880 9.764 -7.440 1.00 86.75 93 TYR A C 1
ATOM 768 O O . TYR A 1 93 ? -8.955 8.586 -7.801 1.00 86.75 93 TYR A O 1
ATOM 776 N N . PHE A 1 94 ? -9.712 10.285 -6.534 1.00 90.38 94 PHE A N 1
ATOM 777 C CA . PHE A 1 94 ? -10.667 9.502 -5.746 1.00 90.38 94 PHE A CA 1
ATOM 778 C C . PHE A 1 94 ? -11.946 9.148 -6.519 1.00 90.38 94 PHE A C 1
ATOM 780 O O . PHE A 1 94 ? -12.705 8.286 -6.087 1.00 90.38 94 PHE A O 1
ATOM 787 N N . GLU A 1 95 ? -12.184 9.731 -7.700 1.00 90.75 95 GLU A N 1
ATOM 788 C CA . GLU A 1 95 ? -13.364 9.427 -8.531 1.00 90.75 95 GLU A CA 1
ATOM 789 C C . GLU A 1 95 ? -13.422 7.965 -8.997 1.00 90.75 95 GLU A C 1
ATOM 791 O O . GLU A 1 95 ? -14.488 7.455 -9.346 1.00 90.75 95 GLU A O 1
ATOM 796 N N . LYS A 1 96 ? -12.273 7.282 -9.017 1.00 88.06 96 LYS A N 1
ATOM 797 C CA . LYS A 1 96 ? -12.165 5.871 -9.412 1.00 88.06 96 LYS A CA 1
ATOM 798 C C . LYS A 1 96 ? -12.350 4.904 -8.247 1.00 88.06 96 LYS A C 1
ATOM 800 O O . LYS A 1 96 ? -12.401 3.697 -8.483 1.00 88.06 96 LYS A O 1
ATOM 805 N N . TYR A 1 97 ? -12.416 5.407 -7.017 1.00 92.44 97 TYR A N 1
ATOM 806 C CA . TYR A 1 97 ? -12.507 4.556 -5.842 1.00 92.44 97 TYR A CA 1
ATOM 807 C C . TYR A 1 97 ? -13.876 3.884 -5.771 1.00 92.44 97 TYR A C 1
ATOM 809 O O . TYR A 1 97 ? -14.924 4.505 -5.963 1.00 92.44 97 TYR A O 1
ATOM 817 N N . ILE A 1 98 ? -13.874 2.595 -5.438 1.00 93.94 98 ILE A N 1
ATOM 818 C CA . ILE A 1 98 ? -15.105 1.917 -5.025 1.00 93.94 98 ILE A CA 1
ATOM 819 C C . ILE A 1 98 ? -15.504 2.389 -3.614 1.00 93.94 98 ILE A C 1
ATOM 821 O O . ILE A 1 98 ? -14.641 2.857 -2.867 1.00 93.94 98 ILE A O 1
ATOM 825 N N . PRO A 1 99 ? -16.771 2.216 -3.183 1.00 95.31 99 PRO A N 1
ATOM 826 C CA . PRO A 1 99 ? -17.229 2.688 -1.871 1.00 95.31 99 PRO A CA 1
ATOM 827 C C . PRO A 1 99 ? -16.326 2.275 -0.702 1.00 95.31 99 PRO A C 1
ATOM 829 O O . PRO A 1 99 ? -16.003 3.101 0.140 1.00 95.31 99 PRO A O 1
ATOM 832 N N . ARG A 1 100 ? -15.821 1.035 -0.709 1.00 93.81 100 ARG A N 1
ATOM 833 C CA . ARG A 1 100 ? -14.898 0.535 0.319 1.00 93.81 100 ARG A CA 1
ATOM 834 C C . ARG A 1 100 ? -13.572 1.301 0.384 1.00 93.81 100 ARG A C 1
ATOM 836 O O . ARG A 1 100 ? -13.028 1.500 1.462 1.00 93.81 100 ARG A O 1
ATOM 843 N N . GLN A 1 101 ? -13.031 1.701 -0.761 1.00 95.75 101 GLN A N 1
ATOM 844 C CA . GLN A 1 101 ? -11.767 2.436 -0.834 1.00 95.75 101 GLN A CA 1
ATOM 845 C C . GLN A 1 101 ? -11.949 3.882 -0.362 1.00 95.75 101 GLN A C 1
ATOM 847 O O . GLN A 1 101 ? -11.065 4.431 0.292 1.00 95.75 101 GLN A O 1
ATOM 852 N N . LEU A 1 102 ? -13.118 4.476 -0.635 1.00 94.75 102 LEU A N 1
ATOM 853 C CA . LEU A 1 102 ? -13.501 5.768 -0.062 1.00 94.75 102 LEU A CA 1
ATOM 854 C C . LEU A 1 102 ? -13.645 5.667 1.461 1.00 94.75 102 LEU A C 1
ATOM 856 O O . LEU A 1 102 ? -13.034 6.455 2.178 1.00 94.75 102 LEU A O 1
ATOM 860 N N . GLU A 1 103 ? -14.375 4.663 1.960 1.00 95.62 103 GLU A N 1
ATOM 861 C CA . GLU A 1 103 ? -14.499 4.392 3.401 1.00 95.62 103 GLU A CA 1
ATOM 862 C C . GLU A 1 103 ? -13.129 4.213 4.063 1.00 95.62 103 GLU A C 1
ATOM 864 O O . GLU A 1 103 ? -12.878 4.803 5.111 1.00 95.62 103 GLU A O 1
ATOM 869 N N . TRP A 1 104 ? -12.222 3.465 3.424 1.00 97.00 104 TRP A N 1
ATOM 870 C CA . TRP A 1 104 ? -10.842 3.321 3.876 1.00 97.00 104 TRP A CA 1
ATOM 871 C C . TRP A 1 104 ? -10.133 4.673 3.994 1.00 97.00 104 TRP A C 1
ATOM 873 O O . TRP A 1 104 ? -9.613 4.974 5.066 1.00 97.00 104 TRP A O 1
ATOM 883 N N . SER A 1 105 ? -10.150 5.504 2.945 1.00 95.69 105 SER A N 1
ATOM 884 C CA . SER A 1 105 ? -9.447 6.799 2.940 1.00 95.69 105 SER A CA 1
ATOM 885 C C . SER A 1 105 ? -9.905 7.758 4.048 1.00 95.69 105 SER A C 1
ATOM 887 O O . SER A 1 105 ? -9.137 8.609 4.489 1.00 95.69 105 SER A O 1
ATOM 889 N N . CYS A 1 106 ? -11.131 7.594 4.552 1.00 95.00 106 CYS A N 1
ATOM 890 C CA . CYS A 1 106 ? -11.688 8.391 5.647 1.00 95.00 106 CYS A CA 1
ATOM 891 C C . CYS A 1 106 ? -11.630 7.694 7.020 1.00 95.00 106 CYS A C 1
ATOM 893 O O . CYS A 1 106 ? -12.266 8.167 7.961 1.00 95.00 106 CYS A O 1
ATOM 895 N N . SER A 1 107 ? -10.944 6.554 7.140 1.00 96.81 107 SER A N 1
ATOM 896 C CA . SER A 1 107 ? -10.943 5.732 8.356 1.00 96.81 107 SER A CA 1
ATOM 897 C C . SER A 1 107 ? -9.736 5.980 9.263 1.00 96.81 107 SER A C 1
ATOM 899 O O . SER A 1 107 ? -8.625 6.214 8.789 1.00 96.81 107 SER A O 1
ATOM 901 N N . ASP A 1 108 ? -9.924 5.768 10.569 1.00 97.75 108 ASP A N 1
ATOM 902 C CA . ASP A 1 108 ? -8.841 5.770 11.567 1.00 97.75 108 ASP A CA 1
ATOM 903 C C . ASP A 1 108 ? -7.749 4.727 11.246 1.00 97.75 108 ASP A C 1
ATOM 905 O O . ASP A 1 108 ? -6.584 4.891 11.602 1.00 97.75 108 ASP A O 1
ATOM 909 N N . ARG A 1 109 ? -8.106 3.641 10.545 1.00 98.00 109 ARG A N 1
ATOM 910 C CA . ARG A 1 109 ? -7.157 2.600 10.116 1.00 98.00 109 ARG A CA 1
ATOM 911 C C . ARG A 1 109 ? -6.202 3.103 9.037 1.00 98.00 109 ARG A C 1
ATOM 913 O O . ARG A 1 109 ? -5.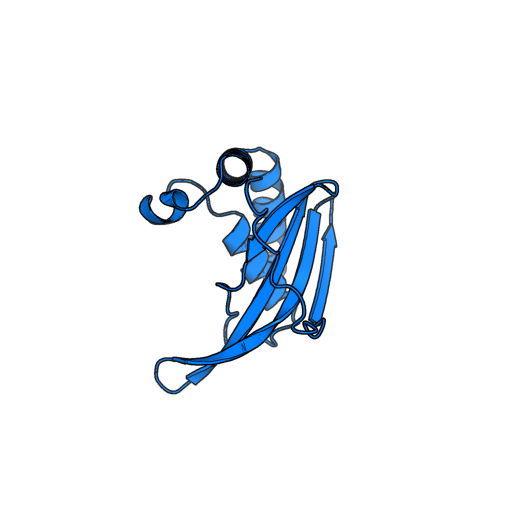024 2.751 9.063 1.00 98.00 109 ARG A O 1
ATOM 920 N N . CYS A 1 110 ? -6.682 3.949 8.128 1.00 97.81 110 CYS A N 1
ATOM 921 C CA . CYS A 1 110 ? -5.826 4.620 7.154 1.00 97.81 110 CYS A CA 1
ATOM 922 C C . CYS A 1 110 ? -4.851 5.580 7.850 1.00 97.81 110 CYS A C 1
ATOM 924 O O . CYS A 1 110 ? -3.670 5.597 7.508 1.00 97.81 110 CYS A O 1
ATOM 926 N N . GLU A 1 111 ? -5.306 6.317 8.869 1.00 97.06 111 GLU A N 1
ATOM 927 C CA . GLU A 1 111 ? -4.433 7.183 9.673 1.00 97.06 111 GLU A CA 1
ATOM 928 C C . GLU A 1 111 ? -3.373 6.388 10.452 1.00 97.06 111 GLU A C 1
ATOM 930 O O . GLU A 1 111 ? -2.209 6.785 10.495 1.00 97.06 111 GLU A O 1
ATOM 935 N N . GLU A 1 112 ? -3.737 5.233 11.015 1.00 97.94 112 GLU A N 1
ATOM 936 C CA . GLU A 1 112 ? -2.788 4.347 11.696 1.00 97.94 112 GLU A CA 1
ATOM 937 C C . GLU A 1 112 ? -1.695 3.842 10.744 1.00 97.94 112 GLU A C 1
ATOM 939 O O . GLU A 1 112 ? -0.511 3.886 11.086 1.00 97.94 112 GLU A O 1
ATOM 944 N N . LEU A 1 113 ? -2.060 3.407 9.531 1.00 98.19 113 LEU A N 1
ATOM 945 C CA . LEU A 1 113 ? -1.069 3.002 8.534 1.00 98.19 113 LEU A CA 1
ATOM 946 C C . LEU A 1 113 ? -0.185 4.182 8.113 1.00 98.19 113 LEU A C 1
ATOM 948 O O . LEU A 1 113 ? 1.028 4.022 7.990 1.00 98.19 113 LEU A O 1
ATOM 952 N N . ARG A 1 114 ? -0.764 5.377 7.950 1.00 96.56 114 ARG A N 1
ATOM 953 C CA . ARG A 1 114 ? -0.012 6.601 7.640 1.00 96.56 114 ARG A CA 1
ATOM 954 C C . ARG A 1 114 ? 1.004 6.931 8.735 1.00 96.56 114 ARG A C 1
ATOM 956 O O . ARG A 1 114 ? 2.109 7.365 8.422 1.00 96.56 114 ARG A O 1
ATOM 963 N N . PHE A 1 115 ? 0.673 6.687 10.004 1.00 96.75 115 PHE A N 1
ATOM 964 C CA . PHE A 1 115 ? 1.612 6.848 11.114 1.00 96.75 115 PHE A CA 1
ATOM 965 C C . PHE A 1 115 ? 2.766 5.838 11.050 1.00 96.75 115 PHE A C 1
ATOM 967 O O . PHE A 1 115 ? 3.915 6.226 11.221 1.00 96.75 115 PHE A O 1
ATOM 974 N N . ILE A 1 116 ? 2.488 4.572 10.722 1.00 97.06 116 ILE A N 1
ATOM 975 C CA . ILE A 1 116 ? 3.525 3.542 10.519 1.00 97.06 116 ILE A CA 1
ATOM 976 C C . ILE A 1 116 ? 4.475 3.934 9.373 1.00 97.06 116 ILE A C 1
ATOM 978 O O . ILE A 1 116 ? 5.692 3.805 9.501 1.00 97.06 116 ILE A O 1
ATOM 982 N N . VAL A 1 117 ? 3.930 4.450 8.265 1.00 96.38 117 VAL A N 1
ATOM 983 C CA . VAL A 1 117 ? 4.726 4.982 7.145 1.00 96.38 117 VAL A CA 1
ATOM 984 C C . VAL A 1 117 ? 5.586 6.160 7.600 1.00 96.38 117 VAL A C 1
ATOM 986 O O . VAL A 1 117 ? 6.783 6.188 7.326 1.00 96.38 117 VAL A O 1
ATOM 989 N N . PHE A 1 118 ? 5.001 7.101 8.343 1.00 95.12 118 PHE A N 1
ATOM 990 C CA . PHE A 1 118 ? 5.722 8.249 8.883 1.00 95.12 118 PHE A CA 1
ATOM 991 C C . PHE A 1 118 ? 6.867 7.832 9.815 1.00 95.12 118 PHE A C 1
ATOM 993 O O . PHE A 1 118 ? 7.955 8.397 9.727 1.00 95.12 118 PHE A O 1
ATOM 1000 N N . GLU A 1 119 ? 6.657 6.847 10.692 1.00 95.19 119 GLU A N 1
ATOM 1001 C CA . GLU A 1 119 ? 7.723 6.326 11.549 1.00 95.19 119 GLU A CA 1
ATOM 1002 C C . GLU A 1 119 ? 8.877 5.782 10.706 1.00 95.19 119 GLU A C 1
ATOM 1004 O O . GLU A 1 119 ? 10.012 6.197 10.920 1.00 95.19 119 GLU A O 1
ATOM 1009 N N . PHE A 1 120 ? 8.603 4.946 9.700 1.00 93.69 120 PHE A N 1
ATOM 1010 C CA . PHE A 1 120 ? 9.642 4.430 8.805 1.00 93.69 120 PHE A CA 1
ATOM 1011 C C . PHE A 1 120 ? 10.458 5.550 8.142 1.00 93.69 120 PHE A C 1
ATOM 1013 O O . PHE A 1 120 ? 11.687 5.515 8.162 1.00 93.69 120 PHE A O 1
ATOM 1020 N N . GLU A 1 121 ? 9.791 6.582 7.621 1.00 89.75 121 GLU A N 1
ATOM 1021 C CA . GLU A 1 121 ? 10.451 7.719 6.968 1.00 89.75 121 GLU A CA 1
ATOM 1022 C C . GLU A 1 121 ? 11.317 8.564 7.924 1.00 89.75 121 GLU A C 1
ATOM 1024 O O . GLU A 1 121 ? 12.199 9.291 7.467 1.00 89.75 121 GLU A O 1
ATOM 1029 N N . ASN A 1 122 ? 11.093 8.475 9.242 1.00 88.81 122 ASN A N 1
ATOM 1030 C CA . ASN A 1 122 ? 11.749 9.308 10.258 1.00 88.81 122 ASN A CA 1
ATOM 1031 C C . ASN A 1 122 ? 12.622 8.522 11.256 1.00 88.81 122 ASN A C 1
ATOM 1033 O O . ASN A 1 122 ? 13.185 9.125 12.169 1.00 88.81 122 ASN A O 1
ATOM 1037 N N . VAL A 1 123 ? 12.774 7.202 11.099 1.00 78.44 123 VAL A N 1
ATOM 1038 C CA . VAL A 1 123 ? 13.624 6.359 11.969 1.00 78.44 123 VAL A CA 1
ATOM 1039 C C . VAL A 1 123 ? 15.130 6.621 11.766 1.00 78.44 123 VAL A C 1
ATOM 1041 O O . VAL A 1 123 ? 15.925 6.280 12.637 1.00 78.44 123 VAL A O 1
ATOM 1044 N N . GLU A 1 124 ? 15.530 7.314 10.694 1.00 49.12 124 GLU A N 1
ATOM 1045 C CA . GLU A 1 124 ? 16.935 7.634 10.366 1.00 49.12 124 GLU A CA 1
ATOM 1046 C C . GLU A 1 124 ? 17.187 9.144 10.108 1.00 49.12 124 GLU A C 1
ATOM 1048 O O . GLU A 1 124 ? 18.057 9.507 9.310 1.00 49.12 124 GLU A O 1
ATOM 1053 N N . ALA A 1 125 ? 16.430 10.041 10.761 1.00 47.41 125 ALA A N 1
ATOM 1054 C CA . ALA A 1 125 ? 16.651 11.499 10.720 1.00 47.41 125 ALA A CA 1
ATOM 1055 C C . ALA A 1 125 ? 17.511 12.030 11.885 1.00 47.41 125 ALA A C 1
ATOM 1057 O O . ALA A 1 125 ? 17.304 11.596 13.043 1.00 47.41 125 ALA A O 1
#

Foldseek 3Di:
DDDDPPPPDDPPFAWQDWDDDPQKIKTWTWDDWDDDPNDIWTWIWMWIDGNNHTQDTDGPDTADPVDDCNDPNVVLVVLCVLLDAPPNDDPVVCVPHDPSSNVCNPDPVSVVSVVVSVCVVPVPD

Sequence (125 aa):
MLNEPECKDNVERSFLTEWSQNGFKLLLWWGESYIKMGILRDKLYYEFYDNNELIFSGDDFSPSILHCVDSEESIFSSLSFLTLQEGDTDNEYFEKYIPRQLEWSCSDRCEELRFIVFEFENVEA

Secondary structure (DSSP, 8-state):
-PPP------S---EEEEEEETTEEEEEEEEEEEEETTEEEEEEEEEEEETTEEEEEEEEE---TTS-TTSHHHHHHHHHHHT--BTTB-GGGGGG--HHHHHHHTSHHHHHHHHHHHHHHHTT-

Radius of gyrat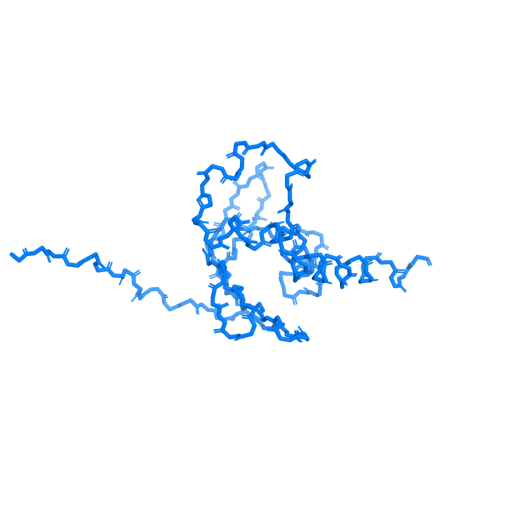ion: 15.65 Å; chains: 1; bounding box: 46×34×34 Å

=== Feature glossary ===
A reading guide for the features in this record.

Start from the sequence.

  · Sequence gives the chain of amino acids in standard one-letter code (A=alanine, C=cysteine, …, Y=tyrosine), read N→C. It is the only feature that is directly encoded by the gene; all structural features are derived from the folded form of this sequence.

Fold it, and you get atomic coordinates and the backbone conformation that goes with them.

  · The mmCIF table is the protein's shape written out atom by atom. For each backbone N, Cα, C, and carbonyl O, it records an (x, y, z) coordinate triple in Å plus the residue type, chain letter, and residue number.

  · Backbone dihedral angles. Every residue except chain termini has a φ (preceding-C → N → Cα → C) and a ψ (N → Cα → C → next-N). They are reported in degrees following the IUPAC sign convention. Secondary structure is essentially a statement about which (φ, ψ) basin each residue occupies.

  · DSSP 8-state secondary structure assigns each residue one of H (α-helix), G (3₁₀-helix), I (π-helix), E (extended β-strand), B (isolated β-bridge), T (hydrogen-bonded turn), S (bend), or '-' (coil). The assignment is computed from backbone hydrogen-bond geometry via the Kabsch–Sander algorithm.

  · P-SEA three-state annotation labels each residue as helix, strand, or coil based purely on the geometry of the Cα trace. It serves as a fallback when the full backbone (and thus DSSP) is unavailable.

Summarize the fold with a handful of shape descriptors and a per-residue structural alphabet.

  · Radius of gyration (Rg) is the root-mean-square distance of Cα atoms from their centroid — a single number for overall size and compactness. A globular domain of N residues has Rg ≈ 2.2·N^0.38 Å; an extended or disordered chain has a much larger Rg. The Cα contact count is the number of residue pairs whose Cα atoms are within 8 Å and are more than four positions apart in sequence — a standard proxy for tertiary packing density. The bounding box is the smallest axis-aligned box enclosing all Cα atoms.

  · Foldseek's 3Di representation compresses backbone geometry into a per-residue letter drawn from a learned twenty-state alphabet. It captures the tertiary interaction pattern around each residue — which residues are packed against it in space, regardless of where they are in sequence.

  · Accessible surface area quantifies burial. A residue with SASA near zero is packed into the hydrophobic core; one with SASA >100 Å² sits on the surface. Computed here via the Shrake–Rupley numerical algorithm with a 1.4 Å probe.

Ask how reliable the model is.

  · For AlphaFold models, the B-factor field carries pLDDT — the model's own estimate of local accuracy on a 0–100 scale. Regions with pLDDT<50 should be treated as essentially unmodeled; they often correspond to intrinsically disordered segments.

  · For experimental (PDB) structures, the B-factor (temperature factor) quantifies the positional spread of each atom in the crystal — a combination of thermal vibration and static disorder — in units of Å². High B-factors mark flexible loops or poorly resolved regions; low B-factors mark the rigid, well-ordered core.

  · PAE(i, j) answers: if I align the predicted and true structures on residue i, how far off (in Å) do I expect residue j to be? A block-diagonal PAE matrix with low values on the blocks and high values off-diagonal is the signature of a multi-domain protein with confidently predicted domains but uncertain inter-domain orientation.

Place it in context: what it resembles, what it is annotated as, and how it looks.

  · Structural nearest neighbors (via Foldseek easy-search vs the PDB). Reported per hit: target PDB id, E-value, and alignment TM-score. A TM-score above ~0.5 is the conventional threshold for 'same fold'.

  · Functional annotations link the protein to curated databases. InterPro entries identify conserved domains and families by matching the sequence against member-database signatures (Pfam, PROSITE, CDD, …). Gene Ontology (GO) terms describe molecular function, biological process, and cellular component in a controlled vocabulary. CATH places the structure in a hierarchical fold classification (Class/Architecture/Topology/Homologous-superfamily). The organism is the source species.

  · Plot images: a contact map (which residues are close in 3D, as an N×N binary image), a Ramachandran scatter (backbone torsion angles, revealing secondary-structure composition at a glance), and — for AlphaFold structures — a PAE heatmap (pairwise prediction confidence).

  · Structure images are PyMOL renders from six orthogonal camera directions. Cartoon representation draws helices as coils and strands as arrows; sticks shows the backbone as bonds; surface shows the solvent-excluded envelope. Rainbow coloring maps sequence position to hue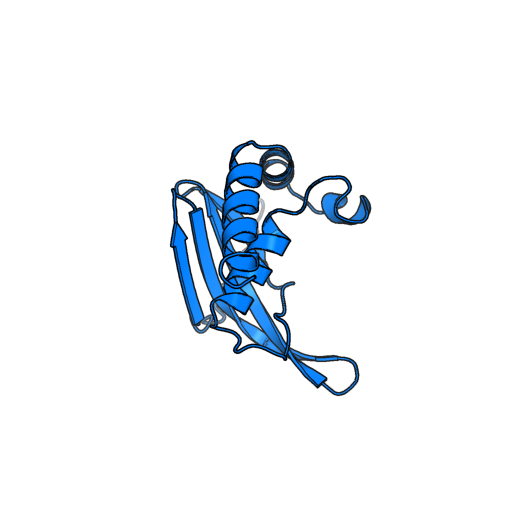 (blue→red, N→C); chain coloring assigns a distinct color per polypeptide.